Protein AF-A0A7C3F8R7-F1 (afdb_monomer)

pLDDT: mean 73.4, std 16.73, range [37.66, 92.19]

Mean predicted aligned error: 18.19 Å

Foldseek 3Di:
DDDDDDPPDPDDPDPDPPPPPDDDLWDWDADPPPRAIWTHDPNDIDRDLVVPPDPVNSVSVVVVVVVVVVVPPDPPPPDPPDDDDDDDDDDPDPDVVVVLQVQLQVQQCVCVVVVQHAPPWGWDQDPVRAIWTDRPPDIDGLVGPPDVSSNVSSVVSNVVSVVVD

Secondary structure (DSSP, 8-state):
--------------TT---TT-----EEEE-TTT--EEEEETTEEESSGGG---HHHHHHHHHHHHHHHHHTSPP-----S------------THHHHHHHHHHHHHHHHHHHTTSS-TTEEEEE-TTS-EEEEETTEEEETTT---HHHHHHHHHHHHHHHTT-

Nearest PDB structures (foldseek):
  3av0-assembly1_B  TM=5.603E-01  e=6.670E-01  Methanocaldococcus jannaschii
  8eea-assembly1_E  TM=5.937E-01  e=1.655E+00  Escherichia coli
  8sux-assembly1_B  TM=6.332E-01  e=2.241E+00  Escherichia coli
  6pwg-assembly2_B  TM=2.937E-01  e=2.687E+00  Ewingella americana
  8b6l-assembly1_J  TM=3.014E-01  e=4.363E+00  Homo sapiens

Sequence (165 aa):
MDETKASQAEAKPTPNELRDDATLIAKLLRDAQTGKLLVEIGDNRFAASSELGDPALHTNLTTAAFDFMQWLKPPEKSEREDQPKPSDETPKPASQAKSMIEEINEILERKSDAGEAPLGLRLLEGVDGTLRIFIGVTSYSIEDLPDPQVRRVIKEAVAEWEARQ

Structure (mmCIF, N/CA/C/O backbone):
data_AF-A0A7C3F8R7-F1
#
_entry.id   AF-A0A7C3F8R7-F1
#
loop_
_atom_site.group_PDB
_atom_site.id
_atom_site.type_symbol
_atom_site.label_atom_id
_atom_site.label_alt_id
_atom_site.label_comp_id
_atom_site.label_asym_id
_atom_site.label_entity_id
_atom_site.label_seq_id
_atom_site.pdbx_PDB_ins_code
_atom_site.Cartn_x
_atom_site.Cartn_y
_atom_site.Cartn_z
_atom_site.occupancy
_atom_site.B_iso_or_equiv
_atom_site.auth_seq_id
_atom_site.auth_comp_id
_atom_site.auth_asym_id
_atom_site.auth_atom_id
_atom_site.pdbx_PDB_model_num
ATOM 1 N N . MET A 1 1 ? -12.636 -57.902 17.154 1.00 37.66 1 MET A N 1
ATOM 2 C CA . MET A 1 1 ? -11.571 -57.528 16.214 1.00 37.66 1 MET A CA 1
ATOM 3 C C . MET A 1 1 ? -12.271 -57.193 14.914 1.00 37.66 1 MET A C 1
ATOM 5 O O . MET A 1 1 ? -12.840 -58.097 14.321 1.00 37.66 1 MET A O 1
ATOM 9 N N . ASP A 1 2 ? -12.663 -55.927 14.763 1.00 38.06 2 ASP A N 1
ATOM 10 C CA . ASP A 1 2 ? -11.889 -54.871 14.060 1.00 38.06 2 ASP A CA 1
ATOM 11 C C . ASP A 1 2 ? -12.304 -54.902 12.575 1.00 38.06 2 ASP A C 1
ATOM 13 O O . ASP A 1 2 ? -12.325 -55.970 11.981 1.00 38.06 2 ASP A O 1
ATOM 17 N N . GLU A 1 3 ? -12.758 -53.851 11.898 1.00 37.66 3 GLU A N 1
ATOM 18 C CA . GLU A 1 3 ? -12.714 -52.406 12.116 1.00 37.66 3 GLU A CA 1
ATOM 19 C C . GLU A 1 3 ? -13.872 -51.774 11.322 1.00 37.66 3 GLU A C 1
ATOM 21 O O . GLU A 1 3 ? -14.033 -52.016 10.123 1.00 37.66 3 GLU A O 1
ATOM 26 N N . THR A 1 4 ? -14.651 -50.907 11.967 1.00 43.62 4 THR A N 1
ATOM 27 C CA . THR A 1 4 ? -15.509 -49.929 11.290 1.00 43.62 4 THR A CA 1
ATOM 28 C C . THR A 1 4 ? -14.620 -48.761 10.870 1.00 43.62 4 THR A C 1
ATOM 30 O O . THR A 1 4 ? -14.396 -47.845 11.660 1.00 43.62 4 THR A O 1
ATOM 33 N N . LYS A 1 5 ? -14.084 -48.773 9.645 1.00 46.28 5 LYS A N 1
ATOM 34 C CA . LYS A 1 5 ? -13.315 -47.629 9.138 1.00 46.28 5 LYS A CA 1
ATOM 35 C C . LYS A 1 5 ? -14.257 -46.604 8.513 1.00 46.28 5 LYS A C 1
ATOM 37 O O . LYS A 1 5 ? -14.654 -46.701 7.354 1.00 46.28 5 LYS A O 1
ATOM 42 N N . ALA A 1 6 ? -14.630 -45.633 9.341 1.00 43.78 6 ALA A N 1
ATOM 43 C CA . ALA A 1 6 ? -15.278 -44.399 8.944 1.00 43.78 6 ALA A CA 1
ATOM 44 C C . ALA A 1 6 ? -14.467 -43.716 7.831 1.00 43.78 6 ALA A C 1
ATOM 46 O O . ALA A 1 6 ? -13.319 -43.322 8.032 1.00 43.78 6 ALA A O 1
ATOM 47 N N . SER A 1 7 ? -15.079 -43.559 6.657 1.00 41.03 7 SER A N 1
ATOM 48 C CA . SER A 1 7 ? -14.606 -42.638 5.628 1.00 41.03 7 SER A CA 1
ATOM 49 C C . SER A 1 7 ? -14.974 -41.226 6.075 1.00 41.03 7 SER A C 1
ATOM 51 O O . SER A 1 7 ? -15.999 -40.672 5.683 1.00 41.03 7 SER A O 1
ATOM 53 N N . GLN A 1 8 ? -14.160 -40.682 6.975 1.00 40.78 8 GLN A N 1
ATOM 54 C CA . GLN A 1 8 ? -14.194 -39.285 7.370 1.00 40.78 8 GLN A CA 1
ATOM 55 C C . GLN A 1 8 ? -13.653 -38.489 6.176 1.00 40.78 8 GLN A C 1
ATOM 57 O O . GLN A 1 8 ? -12.449 -38.395 5.965 1.00 40.78 8 GLN A O 1
ATOM 62 N N . ALA A 1 9 ? -14.561 -38.021 5.319 1.00 45.88 9 ALA A N 1
ATOM 63 C CA . ALA A 1 9 ? -14.228 -37.050 4.293 1.00 45.88 9 ALA A CA 1
ATOM 64 C C . ALA A 1 9 ? -13.798 -35.768 5.012 1.00 45.88 9 ALA A C 1
ATOM 66 O O . ALA A 1 9 ? -14.619 -35.090 5.629 1.00 45.88 9 ALA A O 1
ATOM 67 N N . GLU A 1 10 ? -12.500 -35.484 4.975 1.00 39.50 10 GLU A N 1
ATOM 68 C CA . GLU A 1 10 ? -11.909 -34.219 5.391 1.00 39.50 10 GLU A CA 1
ATOM 69 C C . GLU A 1 10 ? -12.551 -33.092 4.571 1.00 39.50 10 GLU A C 1
ATOM 71 O O . GLU A 1 10 ? -12.170 -32.810 3.432 1.00 39.50 10 GLU A O 1
ATOM 76 N N . ALA A 1 11 ? -13.586 -32.465 5.128 1.00 46.16 11 ALA A N 1
ATOM 77 C CA . ALA A 1 11 ? -14.117 -31.226 4.597 1.00 46.16 11 ALA A CA 1
ATOM 78 C C . ALA A 1 11 ? -13.023 -30.163 4.756 1.00 46.16 11 ALA A C 1
ATOM 80 O O . ALA A 1 11 ? -12.725 -29.724 5.866 1.00 46.16 11 ALA A O 1
ATOM 81 N N . LYS A 1 12 ? -12.389 -29.780 3.641 1.00 40.31 12 LYS A N 1
ATOM 82 C CA . LYS A 1 12 ? -11.535 -28.588 3.568 1.00 40.31 12 LYS A CA 1
ATOM 83 C C . LYS A 1 12 ? -12.265 -27.423 4.251 1.00 40.31 12 LYS A C 1
ATOM 85 O O . LYS A 1 12 ? -13.421 -27.190 3.896 1.00 40.31 12 LYS A O 1
ATOM 90 N N . PRO A 1 13 ? -11.624 -26.679 5.170 1.00 44.06 13 PRO A N 1
ATOM 91 C CA . PRO A 1 13 ? -12.255 -25.515 5.769 1.00 44.06 13 PRO A CA 1
ATOM 92 C C . PRO A 1 13 ? -12.610 -24.520 4.661 1.00 44.06 13 PRO A C 1
ATOM 94 O O . PRO A 1 13 ? -11.754 -24.100 3.876 1.00 44.06 13 PRO A O 1
ATOM 97 N N . THR A 1 14 ? -13.895 -24.198 4.555 1.00 46.75 14 THR A N 1
ATOM 98 C CA . THR A 1 14 ? -14.414 -23.189 3.634 1.00 46.75 14 THR A CA 1
ATOM 99 C C . THR A 1 14 ? -13.820 -21.828 4.026 1.00 46.75 14 THR A C 1
ATOM 101 O O . THR A 1 14 ? -13.936 -21.456 5.191 1.00 46.75 14 THR A O 1
ATOM 104 N N . PRO A 1 15 ? -13.204 -21.053 3.113 1.00 52.12 15 PRO A N 1
ATOM 105 C CA . PRO A 1 15 ? -12.474 -19.820 3.450 1.00 52.12 15 PRO A CA 1
ATOM 106 C C . PRO A 1 15 ? -13.287 -18.646 4.028 1.00 52.12 15 PRO A C 1
ATOM 108 O O . PRO A 1 15 ? -12.767 -17.536 4.059 1.00 52.12 15 PRO A O 1
ATOM 111 N N . ASN A 1 16 ? -14.556 -18.827 4.405 1.00 50.03 16 ASN A N 1
ATOM 112 C CA . ASN A 1 16 ? -15.493 -17.709 4.550 1.00 50.03 16 ASN A CA 1
ATOM 113 C C . ASN A 1 16 ? -16.330 -17.698 5.835 1.00 50.03 16 ASN A C 1
ATOM 115 O O . ASN A 1 16 ? -17.314 -16.967 5.912 1.00 50.03 16 ASN A O 1
ATOM 119 N N . GLU A 1 17 ? -15.948 -18.468 6.848 1.00 53.41 17 GLU A N 1
ATOM 120 C CA . GLU A 1 17 ? -16.494 -18.286 8.191 1.00 53.41 17 GLU A CA 1
ATOM 121 C C . GLU A 1 17 ? -15.484 -17.444 8.969 1.00 53.41 17 GLU A C 1
ATOM 123 O O . GLU A 1 17 ? -14.456 -17.936 9.438 1.00 53.41 17 GLU A O 1
ATOM 128 N N . LEU A 1 18 ? -15.737 -16.128 9.021 1.00 54.31 18 LEU A N 1
ATOM 129 C CA . LEU A 1 18 ? -15.130 -15.270 10.037 1.00 54.31 18 LEU A CA 1
ATOM 130 C C . LEU A 1 18 ? -15.320 -15.993 11.368 1.00 54.31 18 LEU A C 1
ATOM 132 O O . LEU A 1 18 ? -16.447 -16.348 11.705 1.00 54.31 18 LEU A O 1
ATOM 136 N N . ARG A 1 19 ? -14.221 -16.271 12.073 1.00 62.84 19 ARG A N 1
ATOM 137 C CA . ARG A 1 19 ? -14.301 -16.913 13.384 1.00 62.84 19 ARG A CA 1
ATOM 138 C C . ARG A 1 19 ? -15.279 -16.128 14.260 1.00 62.84 19 ARG A C 1
ATOM 140 O O . ARG A 1 19 ? -15.311 -14.903 14.173 1.00 62.84 19 ARG A O 1
ATOM 147 N N . ASP A 1 20 ? -16.038 -16.817 15.107 1.00 66.69 20 ASP A N 1
ATOM 148 C CA . ASP A 1 20 ? -17.053 -16.184 15.965 1.00 66.69 20 ASP A CA 1
ATOM 149 C C . ASP A 1 20 ? -16.470 -15.110 16.914 1.00 66.69 20 ASP A C 1
ATOM 151 O O . ASP A 1 20 ? -17.207 -14.288 17.454 1.00 66.69 20 ASP A O 1
ATOM 155 N N . ASP A 1 21 ? -15.146 -15.089 17.105 1.00 78.25 21 ASP A N 1
ATOM 156 C CA . ASP A 1 21 ? -14.386 -14.114 17.893 1.00 78.25 21 ASP A CA 1
ATOM 157 C C . ASP A 1 21 ? -13.711 -13.004 17.055 1.00 78.25 21 ASP A C 1
ATOM 159 O O . ASP A 1 21 ? -13.030 -12.131 17.601 1.00 78.25 21 ASP A O 1
ATOM 163 N N . ALA A 1 22 ? -13.895 -12.997 15.732 1.00 78.88 22 ALA A N 1
ATOM 164 C CA . ALA A 1 22 ? -13.287 -12.015 14.844 1.00 78.88 22 ALA A CA 1
ATOM 165 C C . ALA A 1 22 ? -14.011 -10.662 14.920 1.00 78.88 22 ALA A C 1
ATOM 167 O O . ALA A 1 22 ? -15.219 -10.554 14.717 1.00 78.88 22 ALA A O 1
ATOM 168 N N . THR A 1 23 ? -13.245 -9.593 15.145 1.00 78.50 23 THR A N 1
ATOM 169 C CA . THR A 1 23 ? -13.754 -8.214 15.128 1.00 78.50 23 THR A CA 1
ATOM 170 C C . THR A 1 23 ? -13.327 -7.507 13.844 1.00 78.50 23 THR A C 1
ATOM 172 O O . THR A 1 23 ? -12.153 -7.533 13.475 1.00 78.50 23 THR A O 1
ATOM 175 N N . LEU A 1 24 ? -14.266 -6.836 13.166 1.00 81.19 24 LE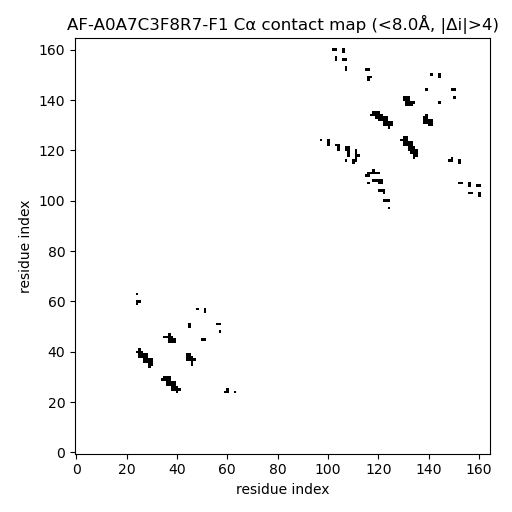U A N 1
ATOM 176 C CA . LEU A 1 24 ? -13.951 -5.987 12.015 1.00 81.19 24 LEU A CA 1
ATOM 177 C C . LEU A 1 24 ? -13.217 -4.724 12.485 1.00 81.19 24 LEU A C 1
ATOM 179 O O . LEU A 1 24 ? -13.812 -3.867 13.132 1.00 81.19 24 LEU A O 1
ATOM 183 N N . ILE A 1 25 ? -11.940 -4.601 12.121 1.00 84.75 25 ILE A N 1
ATOM 184 C CA . ILE A 1 25 ? -11.120 -3.424 12.445 1.00 84.75 25 ILE A CA 1
ATOM 185 C C . ILE A 1 25 ? -11.314 -2.324 11.393 1.00 84.75 25 ILE A C 1
ATOM 187 O O . ILE A 1 25 ? -11.593 -1.178 11.732 1.00 84.75 25 ILE A O 1
ATOM 191 N N . ALA A 1 26 ? -11.180 -2.673 10.111 1.00 89.25 26 ALA A N 1
ATOM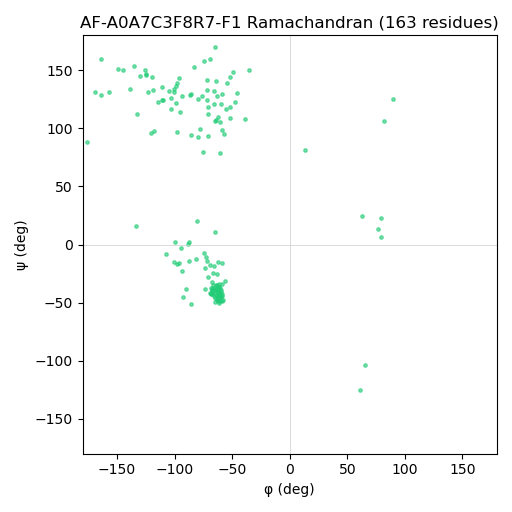 192 C CA . ALA A 1 26 ? -11.402 -1.773 8.985 1.00 89.25 26 ALA A CA 1
ATOM 193 C C . ALA A 1 26 ? -11.559 -2.565 7.682 1.00 89.25 26 ALA A C 1
ATOM 195 O O . ALA A 1 26 ? -11.083 -3.698 7.573 1.00 89.25 26 ALA A O 1
ATOM 196 N N . LYS A 1 27 ? -12.169 -1.950 6.668 1.00 89.69 27 LYS A N 1
ATOM 197 C CA . LYS A 1 27 ? -12.118 -2.447 5.289 1.00 89.69 27 LYS A CA 1
ATOM 198 C C . LYS A 1 27 ? -11.081 -1.655 4.505 1.00 89.69 27 LYS A C 1
ATOM 200 O O . LYS A 1 27 ? -11.095 -0.425 4.510 1.00 89.69 27 LYS A O 1
ATOM 205 N N . LEU A 1 28 ? -10.208 -2.367 3.802 1.00 90.75 28 LEU A N 1
ATOM 206 C CA . LEU A 1 28 ? -9.280 -1.762 2.854 1.00 90.75 28 LEU A CA 1
ATOM 207 C C . LEU A 1 28 ? -9.971 -1.628 1.500 1.00 90.75 28 LEU A C 1
ATOM 209 O O . LEU A 1 28 ? -10.535 -2.585 0.969 1.00 90.75 28 LEU A O 1
ATOM 213 N N . LEU A 1 29 ? -9.919 -0.428 0.946 1.00 86.81 29 LEU A N 1
ATOM 214 C CA . LEU A 1 29 ? -10.522 -0.066 -0.325 1.00 86.81 29 LEU A CA 1
ATOM 215 C C . LEU A 1 29 ? -9.442 0.538 -1.220 1.00 86.81 29 LEU A C 1
ATOM 217 O O . LEU A 1 29 ? -8.495 1.171 -0.753 1.00 86.81 29 LEU A O 1
ATOM 221 N N . ARG A 1 30 ? -9.601 0.375 -2.528 1.00 89.25 30 ARG A N 1
ATOM 222 C CA . ARG A 1 30 ? -8.766 1.052 -3.517 1.00 89.25 30 ARG A CA 1
ATOM 223 C C . ARG A 1 30 ? -9.617 2.092 -4.222 1.00 89.25 30 ARG A C 1
ATOM 225 O O . ARG A 1 30 ? -10.654 1.752 -4.788 1.00 89.25 30 ARG A O 1
ATOM 232 N N . ASP A 1 31 ? -9.177 3.341 -4.202 1.00 85.94 31 ASP A N 1
ATOM 233 C CA . ASP A 1 31 ? -9.775 4.365 -5.046 1.00 85.94 31 ASP A CA 1
ATOM 234 C C . ASP A 1 31 ? -9.498 4.024 -6.518 1.00 85.94 31 ASP A C 1
ATOM 236 O O . ASP A 1 31 ? -8.344 3.878 -6.925 1.00 85.94 31 ASP A O 1
ATOM 240 N N . ALA A 1 32 ? -10.554 3.852 -7.310 1.00 81.81 32 ALA A N 1
ATOM 241 C CA . ALA A 1 32 ? -10.438 3.381 -8.688 1.00 81.81 32 ALA A CA 1
ATOM 242 C C . ALA A 1 32 ? -9.873 4.437 -9.654 1.00 81.81 32 ALA A C 1
ATOM 244 O O . ALA A 1 32 ? -9.395 4.073 -10.725 1.00 81.81 32 ALA A O 1
ATOM 245 N N . GLN A 1 33 ? -9.931 5.726 -9.302 1.00 74.88 33 GLN A N 1
ATOM 246 C CA . GLN A 1 33 ? -9.483 6.819 -10.171 1.00 74.88 33 GLN A CA 1
ATOM 247 C C . GLN A 1 33 ? -8.024 7.190 -9.905 1.00 74.88 33 GLN A C 1
ATOM 249 O O . GLN A 1 33 ? -7.237 7.373 -10.827 1.00 74.88 33 GLN A O 1
ATOM 254 N N . THR A 1 34 ? -7.663 7.302 -8.631 1.00 82.31 34 THR A N 1
ATOM 255 C CA . THR A 1 34 ? -6.342 7.747 -8.170 1.00 82.31 34 THR A CA 1
ATOM 256 C C . THR A 1 34 ? -5.426 6.587 -7.819 1.00 82.31 34 THR A C 1
ATOM 258 O O . THR A 1 34 ? -4.223 6.772 -7.646 1.00 82.31 34 THR A O 1
ATOM 261 N N . GLY A 1 35 ? -5.986 5.391 -7.640 1.00 81.44 35 GLY A N 1
ATOM 262 C CA . GLY A 1 35 ? -5.241 4.265 -7.119 1.00 81.44 35 GLY A CA 1
ATOM 263 C C . GLY A 1 35 ? -4.737 4.507 -5.693 1.00 81.44 35 GLY A C 1
ATOM 264 O O . GLY A 1 35 ? -3.748 3.891 -5.312 1.00 81.44 35 GLY A O 1
ATOM 265 N N . LYS A 1 36 ? -5.346 5.375 -4.888 1.00 83.31 36 LYS A N 1
ATOM 266 C CA . LYS A 1 36 ? -4.946 5.526 -3.484 1.00 83.31 36 LYS A CA 1
ATOM 267 C C . LYS A 1 36 ? -5.612 4.475 -2.603 1.00 83.31 36 LYS A C 1
ATOM 269 O O . LYS A 1 36 ? -6.683 3.958 -2.924 1.00 83.31 36 LYS A O 1
ATOM 274 N N . LEU A 1 37 ? -4.946 4.134 -1.503 1.00 85.94 37 LEU A N 1
ATOM 275 C CA . LEU A 1 37 ? -5.550 3.329 -0.450 1.00 85.94 37 LEU A CA 1
ATOM 276 C C . LEU A 1 37 ? -6.577 4.188 0.290 1.00 85.94 37 LEU A C 1
ATOM 278 O O . LEU A 1 37 ? -6.283 5.322 0.659 1.00 85.94 37 LEU A O 1
ATOM 282 N N . LEU A 1 38 ? -7.756 3.622 0.510 1.00 87.81 38 LEU A N 1
ATOM 283 C CA . LEU A 1 38 ? -8.788 4.172 1.374 1.00 87.81 38 LEU A CA 1
ATOM 284 C C . LEU A 1 38 ? -9.074 3.159 2.482 1.00 87.81 38 LEU A C 1
ATOM 286 O O . LEU A 1 38 ? -9.061 1.947 2.251 1.00 87.81 38 LEU A O 1
ATOM 290 N N . VAL A 1 39 ? -9.355 3.654 3.678 1.00 92.19 39 VAL A N 1
ATOM 291 C CA . VAL A 1 39 ? -9.741 2.833 4.826 1.00 92.19 39 VAL A CA 1
ATOM 292 C C . VAL A 1 39 ? -11.178 3.183 5.193 1.00 92.19 39 VAL A C 1
ATOM 294 O O . VAL A 1 39 ? -11.479 4.348 5.440 1.00 92.19 39 VAL A O 1
ATOM 297 N N . GLU A 1 40 ? -12.072 2.193 5.204 1.00 90.44 40 GLU A N 1
ATOM 298 C CA . GLU A 1 40 ? -13.459 2.354 5.657 1.00 90.44 40 GLU A CA 1
ATOM 299 C C . GLU A 1 40 ? -13.636 1.761 7.055 1.00 90.44 40 GLU A C 1
ATOM 301 O O . GLU A 1 40 ? -13.304 0.596 7.300 1.00 90.44 40 GLU A O 1
ATOM 306 N N . ILE A 1 41 ? -14.155 2.579 7.970 1.00 88.94 41 ILE A N 1
ATOM 307 C CA . ILE A 1 41 ? -14.411 2.231 9.370 1.00 88.94 41 ILE A CA 1
ATOM 308 C C . ILE A 1 41 ? -15.826 2.709 9.696 1.00 88.94 41 ILE A C 1
ATOM 310 O O . ILE A 1 41 ? -16.100 3.912 9.707 1.00 88.94 41 ILE A O 1
ATOM 314 N N . GLY A 1 42 ? -16.740 1.763 9.923 1.00 85.50 42 GLY A N 1
ATOM 315 C CA . GLY A 1 42 ? -18.174 2.059 9.936 1.00 85.50 42 GLY A CA 1
ATOM 316 C C . GLY A 1 42 ? -18.620 2.604 8.576 1.00 85.50 42 GLY A C 1
ATOM 317 O O . GLY A 1 42 ? -18.352 1.981 7.551 1.00 85.50 42 GLY A O 1
ATOM 318 N N . ASP A 1 43 ? -19.251 3.778 8.575 1.00 87.00 43 ASP A N 1
ATOM 319 C CA . ASP A 1 43 ? -19.700 4.482 7.363 1.00 87.00 43 ASP A CA 1
ATOM 320 C C . ASP A 1 43 ? -18.693 5.527 6.846 1.00 87.00 43 ASP A C 1
ATOM 322 O O . ASP A 1 43 ? -18.912 6.155 5.809 1.00 87.00 43 ASP A O 1
ATOM 326 N N . ASN A 1 44 ? -17.581 5.735 7.560 1.00 89.19 44 ASN A N 1
ATOM 327 C CA . ASN A 1 44 ? -16.602 6.767 7.229 1.00 89.19 44 ASN A CA 1
ATOM 328 C C . ASN A 1 44 ? -15.447 6.201 6.407 1.00 89.19 44 ASN A C 1
ATOM 330 O O . ASN A 1 44 ? -14.972 5.093 6.661 1.00 89.19 44 ASN A O 1
ATOM 334 N N . ARG A 1 45 ? -14.958 7.001 5.455 1.00 91.62 45 ARG A N 1
ATOM 335 C CA . ARG A 1 45 ? -13.812 6.677 4.601 1.00 91.62 45 ARG A CA 1
ATOM 336 C C . ARG A 1 45 ? -12.701 7.686 4.806 1.00 91.62 45 ARG A C 1
ATOM 338 O O . ARG A 1 45 ? -12.949 8.886 4.757 1.00 91.62 45 ARG A O 1
ATOM 345 N N . PHE A 1 46 ? -11.494 7.169 4.970 1.00 90.50 46 PHE A N 1
ATOM 346 C CA . PHE A 1 46 ? -10.299 7.950 5.245 1.00 90.50 46 PHE A CA 1
ATOM 347 C C . PHE A 1 46 ? -9.246 7.665 4.178 1.00 90.50 46 PHE A C 1
ATOM 349 O O . PHE A 1 46 ? -8.969 6.503 3.864 1.00 90.50 46 PHE A O 1
ATOM 356 N N . ALA A 1 47 ? -8.668 8.722 3.617 1.00 86.62 47 ALA A N 1
ATOM 357 C CA . ALA A 1 47 ? -7.570 8.648 2.655 1.00 86.62 47 ALA A CA 1
ATOM 358 C C . ALA A 1 47 ? -6.198 8.822 3.324 1.00 86.62 47 ALA A C 1
ATOM 360 O O . ALA A 1 47 ? -5.173 8.501 2.720 1.00 86.62 47 ALA A O 1
ATOM 361 N N . ALA A 1 48 ? -6.170 9.320 4.564 1.00 83.69 48 ALA A N 1
ATOM 362 C CA . ALA A 1 48 ? -4.949 9.512 5.336 1.00 83.69 48 ALA A CA 1
ATOM 363 C C . ALA A 1 48 ? -5.168 9.241 6.829 1.00 83.69 48 ALA A C 1
ATOM 365 O O . ALA A 1 48 ? -6.236 9.504 7.378 1.00 83.69 48 ALA A O 1
ATOM 366 N N . SER A 1 49 ? -4.121 8.779 7.518 1.00 78.94 49 SER A N 1
ATOM 367 C CA . SER A 1 49 ? -4.167 8.557 8.970 1.00 78.94 49 SER A CA 1
ATOM 368 C C . SER A 1 49 ? -4.388 9.845 9.766 1.00 78.94 49 SER A C 1
ATOM 370 O O . SER A 1 49 ? -4.948 9.791 10.854 1.00 78.94 49 SER A O 1
ATOM 372 N N . SER A 1 50 ? -4.013 11.008 9.222 1.00 81.12 50 SER A N 1
ATOM 373 C CA . SER A 1 50 ? -4.251 12.322 9.835 1.00 81.12 50 SER A CA 1
ATOM 374 C C . SER A 1 50 ? -5.730 12.704 9.925 1.00 81.12 50 SER A C 1
ATOM 376 O O . SER A 1 50 ? -6.080 13.602 10.683 1.00 81.12 50 SER A O 1
ATOM 378 N N . GLU A 1 51 ? -6.595 12.058 9.139 1.00 85.56 51 GLU A N 1
ATOM 379 C CA . GLU A 1 51 ? -8.047 12.265 9.178 1.00 85.56 51 GLU A CA 1
ATOM 380 C C . GLU A 1 51 ? -8.704 11.473 10.323 1.00 85.56 51 GLU A C 1
ATOM 382 O O . GLU A 1 51 ? -9.859 11.719 10.675 1.00 85.56 51 GLU A O 1
ATOM 387 N N . LEU A 1 52 ? -7.965 10.540 10.937 1.00 83.31 52 LEU A N 1
ATOM 388 C CA . LEU A 1 52 ? -8.405 9.795 12.109 1.00 83.31 52 LEU A CA 1
ATOM 389 C C . LEU A 1 52 ? -8.262 10.693 13.343 1.00 83.31 52 LEU A C 1
ATOM 391 O O . LEU A 1 52 ? -7.181 10.848 13.903 1.00 83.31 52 LEU A O 1
ATOM 395 N N . GLY A 1 53 ? -9.370 11.295 13.773 1.00 76.69 53 GLY A N 1
ATOM 396 C CA . GLY A 1 53 ? -9.395 12.159 14.959 1.00 76.69 53 GLY A CA 1
ATOM 397 C C . GLY A 1 53 ? -9.269 11.419 16.299 1.00 76.69 53 GLY A C 1
ATOM 398 O O . GLY A 1 53 ? -9.090 12.066 17.327 1.00 76.69 53 GLY A O 1
ATOM 399 N N . ASP A 1 54 ? -9.371 10.087 16.305 1.00 82.81 54 ASP A N 1
ATOM 400 C CA . ASP A 1 54 ? -9.337 9.257 17.513 1.00 82.81 54 ASP A CA 1
ATOM 401 C C . ASP A 1 54 ? -7.968 8.552 17.682 1.00 82.81 54 ASP A C 1
ATOM 403 O O . ASP A 1 54 ? -7.602 7.701 16.861 1.00 82.81 54 ASP A O 1
ATOM 407 N N . PRO A 1 55 ? -7.210 8.848 18.760 1.00 77.88 55 PRO A N 1
ATOM 408 C CA . PRO A 1 55 ? -5.928 8.202 19.049 1.00 77.88 55 PRO A CA 1
ATOM 409 C C . PRO A 1 55 ? -6.010 6.682 19.264 1.00 77.88 55 PRO A C 1
ATOM 411 O O . PRO A 1 55 ? -5.075 5.952 18.910 1.00 77.88 55 PRO A O 1
ATOM 414 N N . ALA A 1 56 ? -7.107 6.184 19.844 1.00 80.31 56 ALA A N 1
ATOM 415 C CA . ALA A 1 56 ? -7.300 4.750 20.056 1.00 80.31 56 ALA A CA 1
ATOM 416 C C . ALA A 1 56 ? -7.515 4.040 18.716 1.00 80.31 56 ALA A C 1
ATOM 418 O O . ALA A 1 56 ? -6.908 3.001 18.451 1.00 80.31 56 AL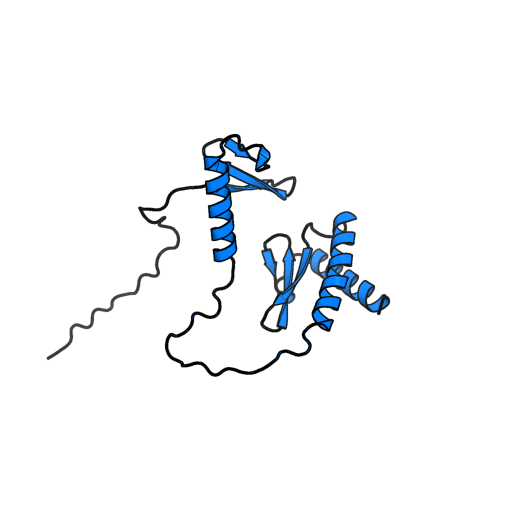A A O 1
ATOM 419 N N . LEU A 1 57 ? -8.301 4.656 17.831 1.00 80.00 57 LEU A N 1
ATOM 420 C CA . LEU A 1 57 ? -8.509 4.169 16.472 1.00 80.00 57 LEU A CA 1
ATOM 421 C C . LEU A 1 57 ? -7.202 4.129 15.675 1.00 80.00 57 LEU A C 1
ATOM 423 O O . LEU A 1 57 ? -6.914 3.132 15.012 1.00 80.00 57 LEU A O 1
ATOM 427 N N . HIS A 1 58 ? -6.385 5.178 15.788 1.00 79.31 58 HIS A N 1
ATOM 428 C CA . HIS A 1 58 ? -5.071 5.226 15.152 1.00 79.31 58 HIS A CA 1
ATOM 429 C C . HIS A 1 58 ? -4.166 4.082 15.633 1.00 79.31 58 HIS A C 1
ATOM 431 O O . HIS A 1 58 ? -3.520 3.413 14.823 1.00 79.31 58 HIS A O 1
ATOM 437 N N . THR A 1 59 ? -4.138 3.831 16.944 1.00 78.06 59 THR A N 1
ATOM 438 C CA . THR A 1 59 ? -3.355 2.737 17.539 1.00 78.06 59 THR A CA 1
ATOM 439 C C . THR A 1 59 ? -3.824 1.380 17.015 1.00 78.06 59 THR A C 1
ATOM 441 O O . THR A 1 59 ? -3.015 0.621 16.486 1.00 78.06 59 THR A O 1
ATOM 444 N N . ASN A 1 60 ? -5.132 1.114 17.063 1.00 78.88 60 ASN A N 1
ATOM 445 C CA . ASN A 1 60 ? -5.713 -0.151 16.608 1.00 78.88 60 ASN A CA 1
ATOM 446 C C . ASN A 1 60 ? -5.440 -0.417 15.121 1.00 78.88 60 ASN A C 1
ATOM 448 O O . ASN A 1 60 ? -5.056 -1.525 14.748 1.00 78.88 60 ASN A O 1
ATOM 452 N N . LEU A 1 61 ? -5.599 0.603 14.272 1.00 83.31 61 LEU A N 1
ATOM 453 C CA . LEU A 1 61 ? -5.341 0.482 12.838 1.00 83.31 61 LEU A CA 1
ATOM 454 C C . LEU A 1 61 ? -3.852 0.250 12.545 1.00 83.31 61 LEU A C 1
ATOM 456 O O . LEU A 1 61 ? -3.516 -0.534 11.661 1.00 83.31 61 LEU A O 1
ATOM 460 N N . THR A 1 62 ? -2.961 0.891 13.305 1.00 80.06 62 THR A N 1
ATOM 461 C CA . THR A 1 62 ? -1.508 0.706 13.168 1.00 80.06 62 THR A CA 1
ATOM 462 C C . THR A 1 62 ? -1.093 -0.715 13.546 1.00 80.06 62 THR A C 1
ATOM 464 O O . THR A 1 62 ? -0.333 -1.344 12.810 1.00 80.06 62 THR A O 1
ATOM 467 N N . THR A 1 63 ? -1.620 -1.249 14.652 1.00 77.44 63 THR A N 1
ATOM 468 C CA . THR A 1 63 ? -1.387 -2.643 15.060 1.00 77.44 63 THR A CA 1
ATOM 469 C C . THR A 1 63 ? -1.893 -3.616 14.000 1.00 77.44 63 THR A C 1
ATOM 471 O O . THR A 1 63 ? -1.133 -4.460 13.537 1.00 77.44 63 THR A O 1
ATOM 474 N N . ALA A 1 64 ? -3.127 -3.435 13.523 1.00 82.69 64 ALA A N 1
ATOM 475 C CA . ALA A 1 64 ? -3.689 -4.285 12.476 1.00 82.69 64 ALA A CA 1
ATOM 476 C C . ALA A 1 64 ? -2.886 -4.223 11.166 1.00 82.69 64 ALA A C 1
ATOM 478 O O . ALA A 1 64 ? -2.708 -5.239 10.499 1.00 82.69 64 ALA A O 1
ATOM 479 N N . ALA A 1 65 ? -2.369 -3.047 10.795 1.00 84.44 65 ALA A N 1
ATOM 480 C CA . ALA A 1 65 ? -1.503 -2.900 9.629 1.00 84.44 65 ALA A CA 1
ATOM 481 C C . ALA A 1 65 ? -0.176 -3.652 9.806 1.00 84.44 65 ALA A C 1
ATOM 483 O O . ALA A 1 65 ? 0.301 -4.277 8.860 1.00 84.44 65 ALA A O 1
ATOM 484 N N . PHE A 1 66 ? 0.410 -3.626 11.006 1.00 77.38 66 PHE A N 1
ATOM 485 C CA . PHE A 1 66 ? 1.606 -4.404 11.318 1.00 77.38 66 PHE A CA 1
ATOM 486 C C . PHE A 1 66 ? 1.345 -5.910 11.225 1.00 77.38 66 PHE A C 1
ATOM 488 O O . PHE A 1 66 ? 2.093 -6.609 10.539 1.00 77.38 66 PHE A O 1
ATOM 495 N N . ASP A 1 67 ? 0.258 -6.391 11.824 1.00 76.88 67 ASP A N 1
ATOM 496 C CA . ASP A 1 67 ? -0.140 -7.800 11.765 1.00 76.88 67 ASP A CA 1
ATOM 497 C C . ASP A 1 67 ? -0.421 -8.237 10.323 1.00 76.88 67 ASP A C 1
ATOM 499 O O . ASP A 1 67 ? 0.027 -9.298 9.892 1.00 76.88 67 ASP A O 1
ATOM 503 N N . PHE A 1 68 ? -1.082 -7.388 9.532 1.00 85.06 68 PHE A N 1
ATOM 504 C CA . PHE A 1 68 ? -1.304 -7.629 8.108 1.00 85.06 68 PHE A CA 1
ATOM 505 C C . PHE A 1 68 ? 0.012 -7.692 7.323 1.00 85.06 68 PHE A C 1
ATOM 507 O O . PHE A 1 68 ? 0.197 -8.596 6.511 1.00 85.06 68 PHE A O 1
ATOM 514 N N . MET A 1 69 ? 0.962 -6.787 7.585 1.00 81.25 69 MET A N 1
ATOM 515 C CA . MET A 1 69 ? 2.296 -6.850 6.979 1.00 81.25 69 MET A CA 1
ATOM 516 C C . MET A 1 69 ? 3.041 -8.130 7.365 1.00 81.25 69 MET A C 1
ATOM 518 O O . MET A 1 69 ? 3.761 -8.671 6.529 1.00 81.25 69 MET A O 1
ATOM 522 N N . GLN A 1 70 ? 2.886 -8.617 8.600 1.00 71.69 70 GLN A N 1
ATOM 523 C CA . GLN A 1 70 ? 3.442 -9.906 9.013 1.00 71.69 70 GLN A CA 1
ATOM 524 C C . GLN A 1 70 ? 2.749 -11.078 8.319 1.00 71.69 70 GLN A C 1
ATOM 526 O O . GLN A 1 70 ? 3.432 -11.977 7.845 1.00 71.69 70 GLN A O 1
ATOM 531 N N . TRP A 1 71 ? 1.422 -11.048 8.208 1.00 82.81 71 TRP A N 1
ATOM 532 C CA . TRP A 1 71 ? 0.629 -12.070 7.526 1.00 82.81 71 TRP A CA 1
ATOM 533 C C . TRP A 1 71 ? 0.950 -12.168 6.028 1.00 82.81 71 TRP A C 1
ATOM 535 O O . TRP A 1 71 ? 0.967 -13.260 5.468 1.00 82.81 71 TRP A O 1
ATOM 545 N N . LEU A 1 72 ? 1.252 -11.037 5.383 1.00 84.31 72 LEU A N 1
ATOM 546 C CA . LEU A 1 72 ? 1.707 -10.994 3.992 1.00 84.31 72 LEU A CA 1
ATOM 547 C C . LEU A 1 72 ? 3.107 -11.583 3.795 1.00 84.31 72 LEU A C 1
ATOM 549 O O . LEU A 1 72 ? 3.480 -11.875 2.653 1.00 84.31 72 LEU A O 1
ATOM 553 N N . LYS A 1 73 ? 3.906 -11.736 4.862 1.00 80.69 73 LYS A N 1
ATOM 554 C CA . LYS A 1 73 ? 5.195 -12.413 4.733 1.00 80.69 73 LYS A CA 1
ATOM 555 C C . LYS A 1 73 ? 4.922 -13.873 4.375 1.00 80.69 73 LYS A C 1
ATOM 557 O O . LYS A 1 73 ? 4.091 -14.510 5.023 1.00 80.69 73 LYS A O 1
ATOM 562 N N . PRO A 1 74 ? 5.613 -14.428 3.365 1.00 72.06 74 PRO A N 1
ATOM 563 C CA . PRO A 1 74 ? 5.548 -15.860 3.130 1.00 72.06 74 PRO A CA 1
ATOM 564 C C . PRO A 1 74 ? 5.923 -16.569 4.437 1.00 72.06 74 PRO A C 1
ATOM 566 O O . PRO A 1 74 ? 6.838 -16.093 5.117 1.00 72.06 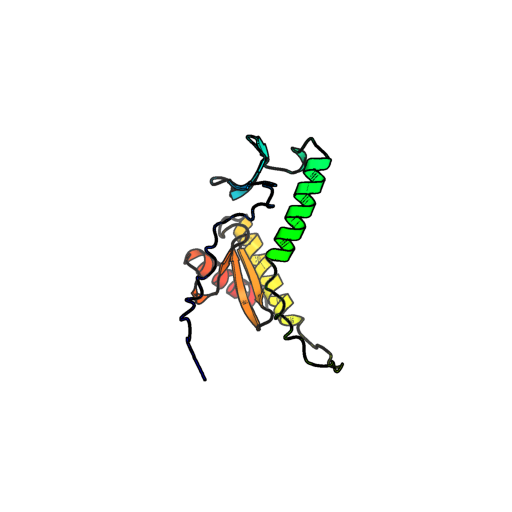74 PRO A O 1
ATOM 569 N N . PRO A 1 75 ? 5.238 -17.665 4.813 1.00 58.50 75 PRO A N 1
ATOM 570 C CA . PRO A 1 75 ? 5.642 -18.422 5.984 1.00 58.50 75 PRO A CA 1
ATOM 571 C C . PRO A 1 75 ? 7.102 -18.803 5.765 1.00 58.50 75 PRO A C 1
ATOM 573 O O . PRO A 1 75 ? 7.418 -19.482 4.782 1.00 58.50 75 PRO A O 1
ATOM 576 N N . GLU A 1 76 ? 7.996 -18.309 6.624 1.00 51.81 76 GLU A N 1
ATOM 577 C CA . GLU A 1 76 ? 9.365 -18.799 6.667 1.00 51.81 76 GLU A CA 1
ATOM 578 C C . GLU A 1 76 ? 9.246 -20.281 6.972 1.00 51.81 76 GLU A C 1
ATOM 580 O O . GLU A 1 76 ? 8.908 -20.664 8.085 1.00 51.81 76 GLU A O 1
ATOM 585 N N . LYS A 1 77 ? 9.336 -21.071 5.896 1.00 45.91 77 LYS A N 1
ATOM 586 C CA . LYS A 1 77 ? 9.466 -22.519 5.826 1.00 45.91 77 LYS A CA 1
ATOM 587 C C . LYS A 1 77 ? 9.166 -23.167 7.172 1.00 45.91 77 LYS A C 1
ATOM 589 O O . LYS A 1 77 ? 10.099 -23.447 7.908 1.00 45.91 77 LYS A O 1
ATOM 594 N N . SER A 1 78 ? 7.869 -23.336 7.465 1.00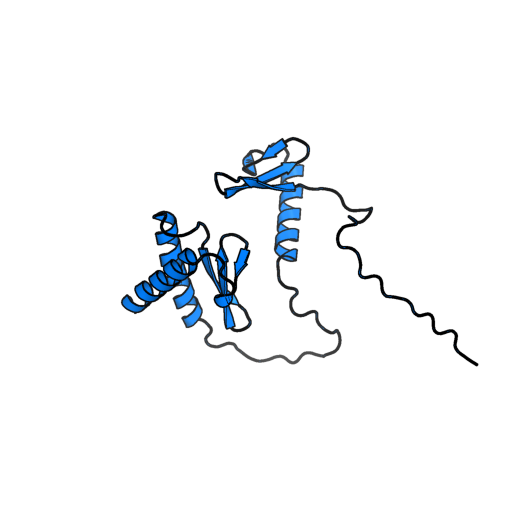 45.03 78 SER A N 1
ATOM 595 C CA . SER A 1 78 ? 7.374 -23.889 8.726 1.00 45.03 78 SER A CA 1
ATOM 596 C C . SER A 1 78 ? 8.296 -25.016 9.157 1.00 45.03 78 SER A C 1
ATOM 598 O O . SER A 1 78 ? 8.372 -26.058 8.495 1.00 45.03 78 SER A O 1
ATOM 600 N N . GLU A 1 79 ? 9.059 -24.724 10.202 1.00 43.91 79 GLU A N 1
ATOM 601 C CA . GLU A 1 79 ? 10.002 -25.619 10.828 1.00 43.91 79 GLU A CA 1
ATOM 602 C C . GLU A 1 79 ? 9.215 -26.897 11.123 1.00 43.91 79 GLU A C 1
ATOM 604 O O . GLU A 1 79 ? 8.292 -26.911 11.939 1.00 43.91 79 GLU A O 1
ATOM 609 N N . ARG A 1 80 ? 9.506 -27.975 10.385 1.00 43.16 80 ARG A N 1
ATOM 610 C CA . ARG A 1 80 ? 9.255 -29.301 10.932 1.00 43.16 80 ARG A CA 1
ATOM 611 C C . ARG A 1 80 ? 10.135 -29.350 12.164 1.00 43.16 80 ARG A C 1
ATOM 613 O O . ARG A 1 80 ? 11.356 -29.410 12.050 1.00 43.16 80 ARG A O 1
ATOM 620 N N . GLU A 1 81 ? 9.484 -29.230 13.303 1.00 47.25 81 GLU A N 1
ATOM 621 C CA . GLU A 1 81 ? 10.022 -29.379 14.640 1.00 47.25 81 GLU A CA 1
ATOM 622 C C . GLU A 1 81 ? 10.569 -30.806 14.794 1.00 47.25 81 GLU A C 1
ATOM 624 O O . GLU A 1 81 ? 9.876 -31.699 15.258 1.00 47.25 81 GLU A O 1
ATOM 629 N N . ASP A 1 82 ? 11.767 -31.038 14.254 1.00 45.47 82 ASP A N 1
ATOM 630 C CA . ASP A 1 82 ? 12.776 -31.974 14.754 1.00 45.47 82 ASP A CA 1
ATOM 631 C C . ASP A 1 82 ? 14.039 -31.859 13.885 1.00 45.47 82 ASP A C 1
ATOM 633 O O . ASP A 1 82 ? 14.197 -32.542 12.867 1.00 45.47 82 ASP A O 1
ATOM 637 N N . GLN A 1 83 ? 14.945 -30.950 14.250 1.00 44.28 83 GLN A N 1
ATOM 638 C CA . GLN A 1 83 ? 16.370 -31.102 13.954 1.00 44.28 83 GLN A CA 1
ATOM 639 C C . GLN A 1 83 ? 17.205 -30.137 14.808 1.00 44.28 83 GLN A C 1
ATOM 641 O O . GLN A 1 83 ? 16.920 -28.938 14.844 1.00 44.28 83 GLN A O 1
ATOM 646 N N . PRO A 1 84 ? 18.246 -30.624 15.506 1.00 45.72 84 PRO A N 1
ATOM 647 C CA . PRO A 1 84 ? 19.143 -29.761 16.253 1.00 45.72 84 PRO A CA 1
ATOM 648 C C . PRO A 1 84 ? 20.028 -28.974 15.275 1.00 45.72 84 PRO A C 1
ATOM 650 O O . PRO A 1 84 ? 20.488 -29.510 14.267 1.00 45.72 84 PRO A O 1
ATOM 653 N N . LYS A 1 85 ? 20.283 -27.700 15.595 1.00 48.53 85 LYS A N 1
ATOM 654 C CA . LYS A 1 85 ? 21.229 -26.830 14.874 1.00 48.53 85 LYS A CA 1
ATOM 655 C C . LYS A 1 85 ? 22.588 -27.514 14.671 1.00 48.53 85 LYS A C 1
ATOM 657 O O . LYS A 1 85 ? 23.097 -28.143 15.602 1.00 48.53 85 LYS A O 1
ATOM 662 N N . PRO A 1 86 ? 23.265 -27.189 13.562 1.00 49.62 86 PRO A N 1
ATOM 663 C CA . PRO A 1 86 ? 24.615 -26.670 13.707 1.00 49.62 86 PRO A CA 1
ATOM 664 C C . PRO A 1 86 ? 24.782 -25.308 13.025 1.00 49.62 86 PRO A C 1
ATOM 666 O O . PRO A 1 86 ? 24.150 -24.989 12.022 1.00 49.62 86 PRO A O 1
ATOM 669 N N . SER A 1 87 ? 25.627 -24.502 13.661 1.00 51.44 87 SER A N 1
ATOM 670 C CA . SER A 1 87 ? 26.161 -23.232 13.181 1.00 51.44 87 SER A CA 1
ATOM 671 C C . SER A 1 87 ? 27.056 -23.398 11.944 1.00 51.44 87 SER A C 1
ATOM 673 O O . SER A 1 87 ? 27.498 -24.503 11.646 1.00 51.44 87 SER A O 1
ATOM 675 N N . ASP A 1 88 ? 27.388 -22.239 11.365 1.00 48.53 88 ASP A N 1
ATOM 676 C CA . ASP A 1 88 ? 28.327 -21.948 10.270 1.00 48.53 88 ASP A CA 1
ATOM 677 C C . ASP A 1 88 ? 27.808 -22.165 8.842 1.00 48.53 88 ASP A C 1
ATOM 679 O O . ASP A 1 88 ? 27.709 -23.279 8.354 1.00 48.53 88 ASP A O 1
ATOM 683 N N . GLU A 1 89 ? 27.528 -21.061 8.140 1.00 42.38 89 GLU A N 1
ATOM 684 C CA . GLU A 1 89 ? 28.446 -20.579 7.099 1.00 42.38 89 GLU A CA 1
ATOM 685 C C . GLU A 1 89 ? 28.047 -19.164 6.623 1.00 42.38 89 GLU A C 1
ATOM 687 O O . GLU A 1 89 ? 26.890 -18.849 6.348 1.00 42.38 89 GLU A O 1
ATOM 692 N N . THR A 1 90 ? 29.048 -18.285 6.573 1.00 52.16 90 THR A N 1
ATOM 693 C CA . THR A 1 90 ? 29.079 -16.947 5.951 1.00 52.16 90 THR A CA 1
ATOM 694 C C . THR A 1 90 ? 28.273 -16.796 4.654 1.00 52.16 90 THR A C 1
ATOM 696 O O . THR A 1 90 ? 28.333 -17.693 3.818 1.00 52.16 90 THR A O 1
ATOM 699 N N . PRO A 1 91 ? 27.739 -15.597 4.334 1.00 45.34 91 PRO A N 1
ATOM 700 C CA . PRO A 1 91 ? 27.442 -15.263 2.948 1.00 45.34 91 PRO A CA 1
ATOM 701 C C . PRO A 1 91 ? 28.374 -14.173 2.391 1.00 45.34 91 PRO A C 1
ATOM 703 O O . PRO A 1 91 ? 28.457 -13.049 2.886 1.00 45.34 91 PRO A O 1
ATOM 706 N N . LYS A 1 92 ? 29.023 -14.518 1.278 1.00 45.09 92 LYS A N 1
ATOM 707 C CA . LYS A 1 92 ? 29.659 -13.647 0.273 1.00 45.09 92 LYS A CA 1
ATOM 708 C C . LYS A 1 92 ? 29.126 -14.126 -1.094 1.00 45.09 92 LYS A C 1
ATOM 710 O O . LYS A 1 92 ? 28.999 -15.338 -1.230 1.00 45.09 92 LYS A O 1
ATOM 715 N N . PRO A 1 93 ? 28.884 -13.306 -2.137 1.00 47.34 93 PRO A N 1
ATOM 716 C CA . PRO A 1 93 ? 28.612 -11.874 -2.230 1.00 47.34 93 PRO A CA 1
ATOM 717 C C . PRO A 1 93 ? 27.226 -11.634 -2.888 1.00 47.34 93 PRO A C 1
ATOM 719 O O . PRO A 1 93 ? 27.114 -11.564 -4.105 1.00 47.34 93 PRO A O 1
ATOM 722 N N . ALA A 1 94 ? 26.157 -11.438 -2.114 1.00 49.81 94 ALA A N 1
ATOM 723 C CA . ALA A 1 94 ? 24.834 -11.075 -2.656 1.00 49.81 94 ALA A CA 1
ATOM 724 C C . ALA A 1 94 ? 24.697 -9.568 -2.991 1.00 49.81 94 ALA A C 1
ATOM 726 O O . ALA A 1 94 ? 23.595 -9.032 -3.005 1.00 49.81 94 ALA A O 1
ATOM 727 N N . SER 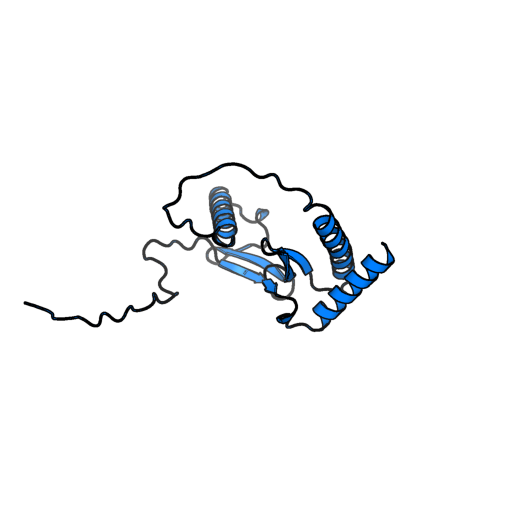A 1 95 ? 25.811 -8.847 -3.173 1.00 52.22 95 SER A N 1
ATOM 728 C CA . SER A 1 95 ? 25.819 -7.375 -3.214 1.00 52.22 95 SER A CA 1
ATOM 729 C C . SER A 1 95 ? 25.698 -6.782 -4.619 1.00 52.22 95 SER A C 1
ATOM 731 O O . SER A 1 95 ? 25.295 -5.634 -4.742 1.00 52.22 95 SER A O 1
ATOM 733 N N . GLN A 1 96 ? 26.051 -7.527 -5.671 1.00 53.16 96 GLN A N 1
ATOM 734 C CA . GLN A 1 96 ? 26.152 -6.968 -7.026 1.00 53.16 96 GLN A CA 1
ATOM 735 C C . GLN A 1 96 ? 24.828 -7.071 -7.803 1.00 53.16 96 GLN A C 1
ATOM 737 O O . GLN A 1 96 ? 24.430 -6.118 -8.462 1.00 53.16 96 GLN A O 1
ATOM 742 N N . ALA A 1 97 ? 24.093 -8.180 -7.648 1.00 54.38 97 ALA A N 1
ATOM 743 C CA . ALA A 1 97 ? 22.748 -8.340 -8.214 1.00 54.38 97 ALA A CA 1
ATOM 744 C C . ALA A 1 97 ? 21.725 -7.388 -7.568 1.00 54.38 97 ALA A C 1
ATOM 746 O O . ALA A 1 97 ? 20.863 -6.844 -8.254 1.00 54.38 97 ALA A O 1
ATOM 747 N N . LYS A 1 98 ? 21.878 -7.115 -6.262 1.00 59.72 98 LYS A N 1
ATOM 748 C CA . LYS A 1 98 ? 21.086 -6.094 -5.564 1.00 59.72 98 LYS A CA 1
ATOM 749 C C . LYS A 1 98 ? 21.302 -4.704 -6.161 1.00 59.72 98 LYS A C 1
ATOM 751 O O . LYS A 1 98 ? 20.314 -4.047 -6.447 1.00 59.72 98 LYS A O 1
ATOM 756 N N . SER A 1 99 ? 22.553 -4.326 -6.450 1.00 76.00 99 SER A N 1
ATOM 757 C CA . SER A 1 99 ? 22.873 -3.059 -7.130 1.00 76.00 99 SER A CA 1
ATOM 758 C C . SER A 1 99 ? 22.206 -2.973 -8.503 1.00 76.00 99 SER A C 1
ATOM 760 O O . SER A 1 99 ? 21.507 -2.009 -8.778 1.00 76.00 99 SER A O 1
ATOM 762 N N . MET A 1 100 ? 22.325 -4.018 -9.331 1.00 84.06 100 MET A N 1
ATOM 763 C CA . MET A 1 100 ? 21.699 -4.041 -10.659 1.00 84.06 100 MET A CA 1
ATOM 764 C C . MET A 1 100 ? 20.176 -3.857 -10.589 1.00 84.06 100 MET A C 1
ATOM 766 O O . MET A 1 100 ? 19.613 -3.059 -11.335 1.00 84.06 100 MET A O 1
ATOM 770 N N . ILE A 1 101 ? 19.489 -4.585 -9.703 1.00 86.81 101 ILE A N 1
ATOM 771 C CA . ILE A 1 101 ? 18.030 -4.470 -9.561 1.00 86.81 101 ILE A CA 1
ATOM 772 C C . ILE A 1 101 ? 17.626 -3.111 -8.979 1.00 86.81 101 ILE A C 1
ATOM 774 O O . ILE A 1 101 ? 16.620 -2.551 -9.411 1.00 86.81 101 ILE A O 1
ATOM 778 N N . GLU A 1 102 ? 18.394 -2.567 -8.035 1.00 86.69 102 GLU A N 1
ATOM 779 C CA . GLU A 1 102 ? 18.187 -1.217 -7.502 1.00 86.69 102 GLU A CA 1
ATOM 780 C C . GLU A 1 102 ? 18.328 -0.158 -8.606 1.00 86.69 102 GLU A C 1
ATOM 782 O O . GLU A 1 102 ? 17.420 0.651 -8.788 1.00 86.69 102 GLU A O 1
ATOM 787 N N . GLU A 1 103 ? 19.377 -0.227 -9.427 1.00 88.75 103 GLU A N 1
ATOM 788 C CA . GLU A 1 103 ? 19.594 0.690 -10.554 1.00 88.75 103 GLU A CA 1
ATOM 789 C C . GLU A 1 103 ? 18.484 0.587 -11.616 1.00 88.75 103 GLU A C 1
ATOM 791 O O . GLU A 1 103 ? 18.006 1.600 -12.134 1.00 88.75 103 GLU A O 1
ATOM 796 N N . ILE A 1 104 ? 18.020 -0.629 -11.929 1.00 88.62 104 ILE A N 1
ATOM 797 C CA . ILE A 1 104 ? 16.882 -0.826 -12.840 1.00 88.62 104 ILE A CA 1
ATOM 798 C C . ILE A 1 104 ? 15.598 -0.247 -12.226 1.00 88.62 104 ILE A C 1
ATOM 800 O O . ILE A 1 104 ? 14.802 0.370 -12.939 1.00 88.62 104 ILE A O 1
ATOM 804 N N . ASN A 1 105 ? 15.394 -0.393 -10.915 1.00 90.19 105 ASN A N 1
ATOM 805 C CA . ASN A 1 105 ? 14.241 0.179 -10.220 1.00 90.19 105 ASN A CA 1
ATOM 806 C C . ASN A 1 105 ? 14.225 1.709 -10.271 1.00 90.19 105 ASN A C 1
ATOM 808 O O . ASN A 1 105 ? 13.158 2.275 -10.491 1.00 90.19 105 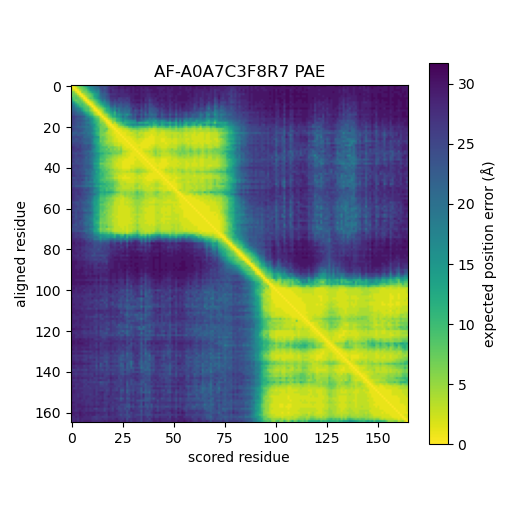ASN A O 1
ATOM 812 N N . GLU A 1 106 ? 15.374 2.379 -10.170 1.00 90.19 106 GLU A N 1
ATOM 813 C CA . GLU A 1 106 ? 15.453 3.839 -10.337 1.00 90.19 106 GLU A CA 1
ATOM 814 C C . GLU A 1 106 ? 15.023 4.292 -11.742 1.00 90.19 106 GLU A C 1
ATOM 816 O O . GLU A 1 106 ? 14.391 5.339 -11.918 1.00 90.19 106 GLU A O 1
ATOM 821 N N . ILE A 1 107 ? 15.356 3.512 -12.776 1.00 91.69 107 ILE A N 1
ATOM 822 C CA . ILE A 1 107 ? 14.921 3.796 -14.151 1.00 91.69 107 ILE A CA 1
ATOM 823 C C . ILE A 1 107 ? 13.405 3.605 -14.278 1.00 91.69 107 ILE A C 1
ATOM 825 O O . ILE A 1 107 ? 12.727 4.424 -14.905 1.00 91.69 107 ILE A O 1
ATOM 829 N N . LEU A 1 108 ? 12.861 2.551 -13.667 1.00 89.56 108 LEU A N 1
ATOM 830 C CA . LEU A 1 108 ? 11.425 2.267 -13.676 1.00 89.56 108 LEU A CA 1
ATOM 831 C C . LEU A 1 108 ? 10.612 3.300 -12.897 1.00 89.56 108 LEU A C 1
ATOM 833 O O . LEU A 1 108 ? 9.531 3.681 -13.349 1.00 89.56 108 LEU A O 1
ATOM 837 N N . GLU A 1 109 ? 11.130 3.788 -11.774 1.00 88.44 109 GLU A N 1
ATOM 838 C CA . GLU A 1 109 ? 10.521 4.871 -11.003 1.00 88.44 109 GLU A CA 1
ATOM 839 C C . GLU A 1 109 ? 10.458 6.151 -11.842 1.00 88.44 109 GLU A C 1
ATOM 841 O O . GLU A 1 109 ? 9.377 6.698 -12.050 1.00 88.44 109 GLU A O 1
ATOM 846 N N . ARG A 1 110 ? 11.569 6.536 -12.481 1.00 89.00 110 ARG A N 1
ATOM 847 C CA . ARG A 1 110 ? 11.610 7.701 -13.380 1.00 89.00 110 ARG A CA 1
ATOM 848 C C . ARG A 1 110 ? 10.636 7.581 -14.557 1.00 89.00 110 ARG A C 1
ATOM 850 O O . ARG A 1 110 ? 9.986 8.557 -14.928 1.00 89.00 110 ARG A O 1
ATOM 857 N N . LYS A 1 111 ? 10.523 6.391 -15.156 1.00 85.94 111 LYS A N 1
ATOM 858 C CA . LYS A 1 111 ? 9.546 6.115 -16.225 1.00 85.94 111 LYS A CA 1
ATOM 859 C C . LYS A 1 111 ? 8.106 6.155 -15.709 1.00 85.94 111 LYS A C 1
ATOM 861 O O . LYS A 1 111 ? 7.212 6.570 -16.443 1.00 85.94 111 LYS A O 1
ATOM 866 N N . SER A 1 112 ? 7.876 5.769 -14.457 1.00 85.06 112 SER A N 1
ATOM 867 C CA . SER A 1 112 ? 6.566 5.891 -13.809 1.00 85.06 112 SER A CA 1
ATOM 868 C C . SER A 1 112 ? 6.195 7.358 -13.592 1.00 85.06 112 SER A C 1
ATOM 870 O O . SER A 1 112 ? 5.075 7.752 -13.915 1.00 85.06 112 SER A O 1
ATOM 872 N N . ASP A 1 113 ? 7.145 8.185 -13.150 1.00 85.50 113 ASP A N 1
ATOM 873 C CA . ASP A 1 113 ? 6.959 9.634 -12.987 1.00 85.50 113 ASP A CA 1
ATOM 874 C C . ASP A 1 113 ? 6.692 10.345 -14.322 1.00 85.50 113 ASP A C 1
ATOM 876 O O . ASP A 1 113 ? 5.899 11.285 -14.388 1.00 85.50 113 ASP A O 1
ATOM 880 N N . ALA A 1 114 ? 7.308 9.866 -15.407 1.00 85.38 114 ALA A N 1
ATOM 881 C CA . ALA A 1 114 ? 7.051 10.334 -16.770 1.00 85.38 114 ALA A CA 1
ATOM 882 C C . ALA A 1 114 ? 5.705 9.845 -17.350 1.00 85.38 114 ALA A C 1
ATOM 884 O O . ALA A 1 114 ? 5.311 10.275 -18.435 1.00 85.38 114 ALA A O 1
ATOM 885 N N . GLY A 1 115 ? 4.990 8.956 -16.649 1.00 82.75 115 GLY A N 1
ATOM 886 C CA . GLY A 1 115 ? 3.729 8.365 -17.106 1.00 82.75 115 GLY A CA 1
ATOM 887 C C . GLY A 1 115 ? 3.889 7.258 -18.155 1.00 82.75 115 GLY A C 1
ATOM 888 O O . GLY A 1 115 ? 2.910 6.865 -18.788 1.00 82.75 115 GLY A O 1
ATOM 889 N N . GLU A 1 116 ? 5.105 6.745 -18.350 1.00 82.12 116 GLU A N 1
ATOM 890 C CA . GLU A 1 116 ? 5.419 5.656 -19.285 1.00 82.12 116 GLU A CA 1
ATOM 891 C C . GLU A 1 116 ? 5.253 4.265 -18.654 1.00 82.12 116 GLU A C 1
ATOM 893 O O . GLU A 1 116 ? 5.221 3.263 -19.369 1.00 82.12 116 GLU A O 1
ATOM 898 N N . ALA A 1 117 ? 5.145 4.193 -17.324 1.00 84.00 117 ALA A N 1
ATOM 899 C CA . ALA A 1 117 ? 5.035 2.956 -16.560 1.00 84.00 117 ALA A CA 1
ATOM 900 C C . ALA A 1 117 ? 3.943 3.042 -15.475 1.00 84.00 117 ALA A C 1
ATOM 902 O O . ALA A 1 117 ? 3.642 4.134 -14.988 1.00 84.00 117 ALA A O 1
ATOM 903 N N . PRO A 1 118 ? 3.346 1.910 -15.054 1.00 80.75 118 PRO A N 1
ATOM 904 C CA . PRO A 1 118 ? 2.410 1.901 -13.935 1.00 80.75 118 PRO A CA 1
ATOM 905 C C . PRO A 1 118 ? 3.077 2.291 -12.615 1.00 80.75 118 PRO A C 1
ATOM 907 O O . PRO A 1 118 ? 4.168 1.824 -12.291 1.00 80.75 118 PRO A O 1
ATOM 910 N N . LEU A 1 119 ? 2.358 3.066 -11.801 1.00 79.69 119 LEU A N 1
ATOM 911 C CA . LEU A 1 119 ? 2.819 3.468 -10.474 1.00 79.69 119 LEU A CA 1
ATOM 912 C C . LEU A 1 119 ? 3.095 2.252 -9.578 1.00 79.69 119 LEU A C 1
ATOM 914 O O . LEU A 1 119 ? 2.244 1.375 -9.396 1.00 79.69 119 LEU A O 1
ATOM 918 N N . GLY A 1 120 ? 4.284 2.240 -8.972 1.00 76.25 120 GLY A N 1
ATOM 919 C CA . GLY A 1 120 ? 4.732 1.166 -8.087 1.00 76.25 120 GLY A CA 1
ATOM 920 C C . GLY A 1 120 ? 5.238 -0.080 -8.818 1.00 76.25 120 GLY A C 1
ATOM 921 O O . GLY A 1 120 ? 5.208 -1.160 -8.223 1.00 76.25 120 GLY A O 1
ATOM 922 N N . LEU A 1 121 ? 5.660 0.053 -10.081 1.00 86.44 121 LEU A N 1
ATOM 923 C CA . LEU A 1 121 ? 6.395 -0.981 -10.804 1.00 86.44 121 LEU A CA 1
ATOM 924 C C . LEU A 1 121 ? 7.817 -1.120 -10.237 1.00 86.44 121 LEU A C 1
ATOM 926 O O . LEU A 1 121 ? 8.596 -0.174 -10.290 1.00 86.44 121 LEU A O 1
ATOM 930 N N . ARG A 1 122 ? 8.163 -2.299 -9.711 1.00 89.12 122 ARG A N 1
ATOM 931 C CA . ARG A 1 122 ? 9.505 -2.594 -9.179 1.00 89.12 122 ARG A CA 1
ATOM 932 C C . ARG A 1 122 ? 9.878 -4.061 -9.346 1.00 89.12 122 ARG A C 1
ATOM 934 O O . ARG A 1 122 ? 9.016 -4.938 -9.314 1.00 89.12 122 ARG A O 1
ATOM 941 N N . LEU A 1 123 ? 11.164 -4.326 -9.481 1.00 88.75 123 LEU A N 1
ATOM 942 C CA . LEU A 1 123 ? 11.764 -5.649 -9.535 1.00 88.75 123 LEU A CA 1
ATOM 943 C C . LEU A 1 123 ? 12.309 -6.003 -8.155 1.00 88.75 123 LEU A C 1
ATOM 945 O O . LEU A 1 123 ? 12.900 -5.168 -7.469 1.00 88.75 123 LEU A O 1
ATOM 949 N N . LEU A 1 124 ? 12.114 -7.254 -7.755 1.00 83.12 124 LEU A N 1
ATOM 950 C CA . LEU A 1 124 ? 12.689 -7.806 -6.539 1.00 83.12 124 LEU A CA 1
ATOM 951 C C . LEU A 1 124 ? 13.189 -9.220 -6.814 1.00 83.12 124 LEU A C 1
ATOM 953 O O . LEU A 1 124 ? 12.468 -10.024 -7.402 1.00 83.12 124 LEU A O 1
ATOM 957 N N . GLU A 1 125 ? 14.395 -9.539 -6.365 1.00 75.44 125 GLU A N 1
ATOM 958 C CA . GLU A 1 125 ? 14.873 -10.918 -6.362 1.00 75.44 125 GLU A CA 1
ATOM 959 C C . GLU A 1 125 ? 14.283 -11.649 -5.151 1.00 75.44 125 GLU A C 1
ATOM 961 O O . GLU A 1 125 ? 14.382 -11.188 -4.010 1.00 75.44 125 GLU A O 1
ATOM 966 N N . GLY A 1 126 ? 13.610 -12.767 -5.403 1.00 66.12 126 GLY A N 1
ATOM 967 C CA . GLY A 1 126 ? 13.162 -13.677 -4.363 1.00 66.12 126 GLY A CA 1
ATOM 968 C C . GLY A 1 126 ? 14.342 -14.393 -3.708 1.00 66.12 126 GLY A C 1
ATOM 969 O O . GLY A 1 126 ? 15.426 -14.506 -4.269 1.00 66.12 126 GLY A O 1
ATOM 970 N N . VAL A 1 127 ? 14.124 -14.921 -2.505 1.00 57.56 127 VAL A N 1
ATOM 971 C CA . VAL A 1 127 ? 15.129 -15.706 -1.757 1.00 57.56 127 VAL A CA 1
ATOM 972 C C . VAL A 1 127 ? 15.557 -16.997 -2.471 1.00 57.56 127 VAL A C 1
ATOM 974 O O . VAL A 1 127 ? 16.553 -17.613 -2.109 1.00 57.56 127 VAL A O 1
ATOM 977 N N . ASP A 1 128 ? 14.790 -17.403 -3.477 1.00 65.56 128 ASP A N 1
ATOM 978 C CA . ASP A 1 128 ? 15.023 -18.508 -4.401 1.00 65.56 128 ASP A CA 1
ATOM 979 C C . ASP A 1 128 ? 15.839 -18.104 -5.646 1.00 65.56 128 ASP A C 1
ATOM 981 O O . ASP A 1 128 ? 16.094 -18.950 -6.500 1.00 65.56 128 ASP A O 1
ATOM 985 N N . GLY A 1 129 ? 16.251 -16.836 -5.756 1.00 65.00 129 GLY A N 1
ATOM 986 C CA . GLY A 1 129 ? 16.932 -16.284 -6.932 1.00 65.00 129 GLY A CA 1
ATOM 987 C C . GLY A 1 129 ? 15.982 -15.947 -8.085 1.00 65.00 129 GLY A C 1
ATOM 988 O O . GLY A 1 129 ? 16.421 -15.591 -9.178 1.00 65.00 129 GLY A O 1
ATOM 989 N N . THR A 1 130 ? 14.667 -16.062 -7.871 1.00 72.50 130 THR A N 1
ATOM 990 C CA . THR A 1 130 ? 13.670 -15.795 -8.910 1.00 72.50 130 THR A CA 1
ATOM 991 C C . THR A 1 130 ? 13.330 -14.311 -8.952 1.00 72.50 130 THR A C 1
ATOM 993 O O . THR A 1 130 ? 12.955 -13.716 -7.942 1.00 72.50 130 THR A O 1
ATOM 996 N N . LEU A 1 131 ? 13.380 -13.704 -10.136 1.00 79.69 131 LEU A N 1
ATOM 997 C CA . LEU A 1 131 ? 12.962 -12.317 -10.324 1.00 79.69 131 LEU A CA 1
ATOM 998 C C . LEU A 1 131 ? 11.434 -12.184 -10.239 1.00 79.69 131 LEU A C 1
ATOM 1000 O O . LEU A 1 131 ? 10.698 -12.803 -11.011 1.00 79.69 131 LEU A O 1
ATOM 1004 N N . ARG A 1 132 ? 10.955 -11.324 -9.340 1.00 83.50 132 ARG A N 1
ATOM 1005 C CA . ARG A 1 132 ? 9.542 -10.961 -9.201 1.00 83.50 132 ARG A CA 1
ATOM 1006 C C . ARG A 1 132 ? 9.308 -9.521 -9.616 1.00 83.50 132 ARG A C 1
ATOM 1008 O O . ARG A 1 132 ? 10.026 -8.614 -9.200 1.00 83.50 132 ARG A O 1
ATOM 1015 N N . ILE A 1 133 ? 8.251 -9.314 -10.390 1.00 87.69 133 ILE A N 1
ATOM 1016 C CA . ILE A 1 133 ? 7.774 -7.990 -10.771 1.00 87.69 133 ILE A CA 1
ATOM 1017 C C . ILE A 1 133 ? 6.612 -7.619 -9.868 1.00 87.69 133 ILE A C 1
ATOM 1019 O O . ILE A 1 133 ? 5.596 -8.307 -9.836 1.00 87.69 133 ILE A O 1
ATOM 1023 N N . PHE A 1 134 ? 6.732 -6.513 -9.158 1.00 84.38 134 PHE A N 1
ATOM 1024 C CA . PHE A 1 134 ? 5.648 -5.946 -8.377 1.00 84.38 134 PHE A CA 1
ATOM 1025 C C . PHE A 1 134 ? 5.013 -4.797 -9.140 1.00 84.38 134 PHE A C 1
ATOM 1027 O O . PHE A 1 134 ? 5.720 -3.928 -9.637 1.00 84.38 134 PHE A O 1
ATOM 1034 N N . ILE A 1 135 ? 3.684 -4.784 -9.187 1.00 84.31 135 ILE A N 1
ATOM 1035 C CA . ILE A 1 135 ? 2.880 -3.642 -9.623 1.00 84.31 135 ILE A CA 1
ATOM 1036 C C . ILE A 1 135 ? 2.030 -3.234 -8.419 1.00 84.31 135 ILE A C 1
ATOM 1038 O O . ILE A 1 135 ? 1.019 -3.871 -8.089 1.00 84.31 135 ILE A O 1
ATOM 1042 N N . GLY A 1 136 ? 2.497 -2.222 -7.689 1.00 79.25 136 GLY A N 1
ATOM 1043 C CA . GLY A 1 136 ? 1.934 -1.841 -6.396 1.00 79.25 136 GLY A CA 1
ATOM 1044 C C . GLY A 1 136 ? 2.131 -2.941 -5.346 1.00 79.25 136 GLY A C 1
ATOM 1045 O O . GLY A 1 136 ? 3.226 -3.108 -4.811 1.00 79.25 136 GLY A O 1
ATOM 1046 N N . VAL A 1 137 ? 1.063 -3.682 -5.035 1.00 74.38 137 VAL A N 1
ATOM 1047 C CA . VAL A 1 137 ? 1.070 -4.788 -4.051 1.00 74.38 137 VAL A CA 1
ATOM 1048 C C . VAL A 1 137 ? 0.987 -6.172 -4.692 1.00 74.38 137 VAL A C 1
ATOM 1050 O O . VAL A 1 137 ? 1.136 -7.174 -4.000 1.00 74.38 137 VAL A O 1
ATOM 1053 N N . THR A 1 138 ? 0.759 -6.241 -6.005 1.00 75.25 138 THR A N 1
ATOM 1054 C CA . THR A 1 138 ? 0.612 -7.520 -6.707 1.00 75.25 138 THR A CA 1
ATOM 1055 C C . THR A 1 138 ? 1.955 -7.941 -7.271 1.00 75.25 138 THR A C 1
ATOM 1057 O O . THR A 1 138 ? 2.584 -7.155 -7.979 1.00 75.25 138 THR A O 1
ATOM 1060 N N . SER A 1 139 ? 2.388 -9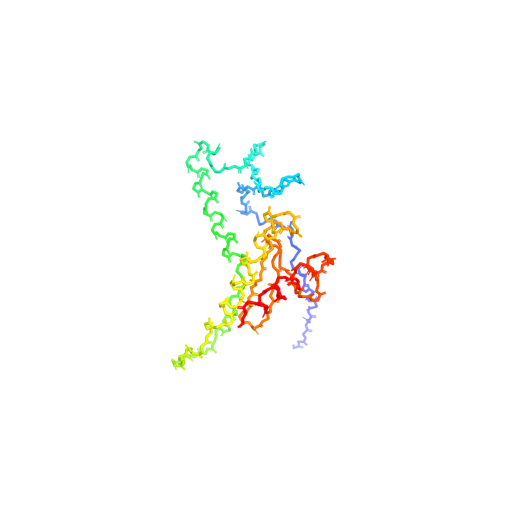.166 -6.974 1.00 79.00 139 SER A N 1
ATOM 1061 C CA . SER A 1 139 ? 3.599 -9.748 -7.551 1.00 79.00 139 SER A CA 1
ATOM 1062 C C . SER A 1 139 ? 3.261 -10.675 -8.711 1.00 79.00 139 SER A C 1
ATOM 1064 O O . SER A 1 139 ? 2.385 -11.528 -8.574 1.00 79.00 139 SER A O 1
ATOM 1066 N N . TYR A 1 140 ? 4.017 -10.566 -9.792 1.00 82.44 140 TYR A N 1
ATOM 1067 C CA . TYR A 1 140 ? 3.944 -11.413 -10.972 1.00 82.44 140 TYR A CA 1
ATOM 1068 C C . TYR A 1 140 ? 5.319 -12.009 -11.263 1.00 82.44 140 TYR A C 1
ATOM 1070 O O . TYR A 1 140 ? 6.352 -11.362 -11.058 1.00 82.44 140 TYR A O 1
ATOM 1078 N N . SER A 1 141 ? 5.327 -13.228 -11.786 1.00 79.62 141 SER A N 1
ATOM 1079 C CA . SER A 1 141 ? 6.491 -13.778 -12.475 1.00 79.62 141 SER A CA 1
ATOM 1080 C C . SER A 1 141 ? 6.615 -13.127 -13.856 1.00 79.62 141 SER A C 1
ATOM 1082 O O . SER A 1 141 ? 5.626 -12.648 -14.413 1.00 79.62 141 SER A O 1
ATOM 1084 N N . ILE A 1 142 ? 7.811 -13.140 -14.451 1.00 73.81 142 ILE A N 1
ATOM 1085 C CA . ILE A 1 142 ? 8.029 -12.595 -15.806 1.00 73.81 142 ILE A CA 1
ATOM 1086 C C . ILE A 1 142 ? 7.112 -13.241 -16.865 1.00 73.81 142 ILE A C 1
ATOM 1088 O O . ILE A 1 142 ? 6.695 -12.588 -17.825 1.00 73.81 142 ILE A O 1
ATOM 1092 N N . GLU A 1 143 ? 6.770 -14.513 -16.666 1.00 75.81 143 GLU A N 1
ATOM 1093 C CA . GLU A 1 143 ? 5.910 -15.305 -17.548 1.00 75.81 143 GLU A CA 1
ATOM 1094 C C . GLU A 1 143 ? 4.432 -14.898 -17.423 1.00 75.81 143 GLU A C 1
ATOM 1096 O O . GLU A 1 143 ? 3.738 -14.754 -18.435 1.00 75.81 143 GLU A O 1
ATOM 1101 N N . ASP A 1 144 ? 3.999 -14.596 -16.196 1.00 77.56 144 ASP A N 1
ATOM 1102 C CA . ASP A 1 144 ? 2.605 -14.346 -15.815 1.00 77.56 144 ASP A CA 1
ATOM 1103 C C . ASP A 1 144 ? 2.161 -12.886 -15.980 1.00 77.56 144 ASP A C 1
ATOM 1105 O O . ASP A 1 144 ? 1.029 -12.548 -15.640 1.00 77.56 144 ASP A O 1
ATOM 1109 N N . LEU A 1 145 ? 3.025 -11.993 -16.479 1.00 78.44 145 LEU A N 1
ATOM 1110 C CA . LEU A 1 145 ? 2.707 -10.568 -16.605 1.00 78.44 145 LEU A CA 1
ATOM 1111 C C . LEU A 1 145 ? 1.526 -10.326 -17.567 1.00 78.44 145 LEU A C 1
ATOM 1113 O O . LEU A 1 145 ? 1.705 -10.432 -18.781 1.00 78.44 145 LEU A O 1
ATOM 1117 N N . PRO A 1 146 ? 0.336 -9.921 -17.097 1.00 69.00 146 PRO A N 1
ATOM 1118 C CA . PRO A 1 146 ? -0.830 -9.793 -17.972 1.00 69.00 146 PRO A CA 1
ATOM 1119 C C . PRO A 1 146 ? -0.706 -8.612 -18.944 1.00 69.00 146 PRO A C 1
ATOM 1121 O O . PRO A 1 146 ? -1.256 -8.653 -20.041 1.00 69.00 146 PRO A O 1
ATOM 1124 N N . ASP A 1 147 ? 0.043 -7.574 -18.559 1.00 77.62 147 ASP A N 1
ATOM 1125 C CA . ASP A 1 147 ? 0.186 -6.346 -19.332 1.00 77.62 147 ASP A CA 1
ATOM 1126 C C . ASP A 1 147 ? 1.445 -6.379 -20.229 1.00 77.62 147 ASP A C 1
ATOM 1128 O O . ASP A 1 147 ? 2.577 -6.377 -19.724 1.00 77.62 147 ASP A O 1
ATOM 1132 N N . PRO A 1 148 ? 1.292 -6.388 -21.567 1.00 79.75 148 PRO A N 1
ATOM 1133 C CA . PRO A 1 148 ? 2.424 -6.341 -22.486 1.00 79.75 148 PRO A CA 1
ATOM 1134 C C . PRO A 1 148 ? 3.191 -5.010 -22.432 1.00 79.75 148 PRO A C 1
ATOM 1136 O O . PRO A 1 148 ? 4.380 -5.000 -22.760 1.00 79.75 148 PRO A O 1
ATOM 1139 N N . GLN A 1 149 ? 2.565 -3.904 -22.008 1.00 82.00 149 GLN A N 1
ATOM 1140 C CA . GLN A 1 149 ? 3.258 -2.627 -21.813 1.00 82.00 149 GLN A CA 1
ATOM 1141 C C . GLN A 1 149 ? 4.259 -2.719 -20.664 1.00 82.00 149 GLN A C 1
ATOM 1143 O O . GLN A 1 149 ? 5.404 -2.310 -20.830 1.00 82.00 149 GLN A O 1
ATOM 1148 N N . VAL A 1 150 ? 3.888 -3.352 -19.547 1.00 84.62 150 VAL A N 1
ATOM 1149 C CA . VAL A 1 150 ? 4.802 -3.560 -18.410 1.00 84.62 150 VAL A CA 1
ATOM 1150 C C . VAL A 1 150 ? 6.033 -4.354 -18.835 1.00 84.62 150 VAL A C 1
ATOM 1152 O O . VAL A 1 150 ? 7.159 -3.965 -18.532 1.00 84.62 150 VAL A O 1
ATOM 1155 N N . ARG A 1 151 ? 5.845 -5.425 -19.617 1.00 85.25 151 ARG A N 1
ATOM 1156 C CA . ARG A 1 151 ? 6.970 -6.203 -20.164 1.00 85.25 151 ARG A CA 1
ATOM 1157 C C . ARG A 1 151 ? 7.885 -5.348 -21.041 1.00 85.25 151 ARG A C 1
ATOM 1159 O O . ARG A 1 151 ? 9.101 -5.527 -21.000 1.00 85.25 151 ARG A O 1
ATOM 1166 N N . ARG A 1 152 ? 7.314 -4.447 -21.848 1.00 88.94 152 ARG A N 1
ATOM 1167 C CA . ARG A 1 152 ? 8.082 -3.541 -22.713 1.00 88.94 152 ARG A CA 1
ATOM 1168 C C . ARG A 1 152 ? 8.912 -2.569 -21.881 1.00 88.94 152 ARG A C 1
ATOM 1170 O O . ARG A 1 152 ? 10.114 -2.486 -22.090 1.00 88.94 152 ARG A O 1
ATOM 1177 N N . VAL A 1 153 ? 8.288 -1.917 -20.906 1.00 89.19 153 VAL A N 1
ATOM 1178 C CA . VAL A 1 153 ? 8.935 -0.954 -20.006 1.00 89.19 153 VAL A CA 1
ATOM 1179 C C . VAL A 1 153 ? 10.085 -1.595 -19.229 1.00 89.19 153 VAL A C 1
ATOM 1181 O O . VAL A 1 153 ? 11.156 -1.008 -19.139 1.00 89.19 153 VAL A O 1
ATOM 1184 N N . ILE A 1 154 ? 9.906 -2.817 -18.717 1.00 87.25 154 ILE A N 1
ATOM 1185 C CA . ILE A 1 154 ? 10.982 -3.541 -18.022 1.00 87.25 154 ILE A CA 1
ATOM 1186 C C . ILE A 1 154 ? 12.156 -3.806 -18.965 1.00 87.25 154 ILE A C 1
ATOM 1188 O O . ILE A 1 154 ? 13.300 -3.569 -18.594 1.00 87.25 154 ILE A O 1
ATOM 1192 N N . LYS A 1 155 ? 11.890 -4.256 -20.198 1.00 89.25 155 LYS A N 1
ATOM 1193 C CA . LYS A 1 155 ? 12.948 -4.467 -21.198 1.00 89.25 155 LYS A CA 1
ATOM 1194 C C . LYS A 1 155 ? 13.668 -3.171 -21.561 1.00 89.25 155 LYS A C 1
ATOM 1196 O O . LYS A 1 155 ? 14.882 -3.188 -21.707 1.00 89.25 155 LYS A O 1
ATOM 1201 N N . GLU A 1 156 ? 12.936 -2.069 -21.697 1.00 91.38 156 GLU A N 1
ATOM 1202 C CA . GLU A 1 156 ? 13.522 -0.747 -21.935 1.00 91.38 156 GLU A CA 1
ATOM 1203 C C . GLU A 1 156 ? 14.403 -0.306 -20.764 1.00 91.38 156 GLU A C 1
ATOM 1205 O O . GLU A 1 156 ? 15.505 0.177 -20.993 1.00 91.38 156 GLU A O 1
ATOM 1210 N N . ALA A 1 157 ? 13.955 -0.507 -19.522 1.00 90.00 157 ALA A N 1
ATOM 1211 C CA . ALA A 1 157 ? 14.733 -0.159 -18.337 1.00 90.00 157 ALA A CA 1
ATOM 1212 C C . ALA A 1 157 ? 16.009 -1.002 -18.210 1.00 90.00 157 ALA A C 1
ATOM 1214 O O . ALA A 1 157 ? 17.066 -0.464 -17.893 1.00 90.00 157 ALA A O 1
ATOM 1215 N N . VAL A 1 158 ? 15.932 -2.301 -18.518 1.00 89.38 158 VAL A N 1
ATOM 1216 C CA . VAL A 1 158 ? 17.108 -3.181 -18.579 1.00 89.38 158 VAL A CA 1
ATOM 1217 C C . VAL A 1 158 ? 18.066 -2.731 -19.682 1.00 89.38 158 VAL A C 1
ATOM 1219 O O . VAL A 1 158 ? 19.249 -2.586 -19.413 1.00 89.38 158 VAL A O 1
ATOM 1222 N N . ALA A 1 159 ? 17.574 -2.443 -20.889 1.00 91.06 159 ALA A N 1
ATOM 1223 C CA . ALA A 1 159 ? 18.416 -1.973 -21.992 1.00 91.06 159 ALA A CA 1
ATOM 1224 C C . ALA A 1 159 ? 19.073 -0.612 -21.690 1.00 91.06 159 ALA A C 1
ATOM 1226 O O . ALA A 1 159 ? 20.221 -0.372 -22.058 1.00 91.06 159 ALA A O 1
ATOM 1227 N N . GLU A 1 160 ? 18.356 0.284 -21.008 1.00 90.75 160 GLU A N 1
ATOM 1228 C CA . GLU A 1 160 ? 18.897 1.566 -20.556 1.00 90.75 160 GLU A CA 1
ATOM 1229 C C . GLU A 1 160 ? 19.972 1.378 -19.480 1.00 90.75 160 GLU A C 1
ATOM 1231 O O . GLU A 1 160 ? 20.981 2.080 -19.506 1.00 90.75 160 GLU A O 1
ATOM 1236 N N . TRP A 1 161 ? 19.784 0.432 -18.559 1.00 92.06 161 TRP A N 1
ATOM 1237 C CA . TRP A 1 161 ? 20.804 0.060 -17.584 1.00 92.06 161 TRP A CA 1
ATOM 1238 C C . TRP A 1 161 ? 22.033 -0.561 -18.261 1.00 92.06 161 TRP A C 1
ATOM 1240 O O . TRP A 1 161 ? 23.145 -0.121 -17.989 1.00 92.06 161 TRP A O 1
ATOM 1250 N N . GLU A 1 162 ? 21.850 -1.500 -19.196 1.00 87.62 162 GLU A N 1
ATOM 1251 C CA . GLU A 1 162 ? 22.947 -2.133 -19.947 1.00 87.62 162 GLU A CA 1
ATOM 1252 C C . GLU A 1 162 ? 23.774 -1.110 -20.734 1.00 87.62 162 GLU A C 1
ATOM 1254 O O . GLU A 1 162 ? 24.984 -1.261 -20.852 1.00 87.62 162 GLU A O 1
ATOM 1259 N N . ALA A 1 163 ? 23.150 -0.042 -21.239 1.00 90.06 163 ALA A N 1
ATOM 1260 C CA . ALA A 1 163 ? 23.855 1.047 -21.917 1.00 90.06 163 ALA A CA 1
ATOM 1261 C C . ALA A 1 163 ? 24.678 1.947 -20.971 1.00 90.06 163 ALA A C 1
ATOM 1263 O O . ALA A 1 163 ? 25.468 2.765 -21.447 1.00 90.06 163 ALA A O 1
ATOM 1264 N N . ARG A 1 164 ? 24.455 1.848 -19.653 1.00 81.00 164 ARG A N 1
ATOM 1265 C CA . ARG A 1 164 ? 25.147 2.621 -18.607 1.00 81.00 164 ARG A CA 1
ATOM 1266 C C . ARG A 1 164 ? 26.262 1.832 -17.909 1.00 81.00 164 ARG A C 1
ATOM 1268 O O . ARG A 1 164 ? 27.053 2.467 -17.211 1.00 81.00 164 ARG A O 1
ATOM 1275 N N . GLN A 1 165 ? 26.298 0.505 -18.066 1.00 71.88 165 GLN A N 1
ATOM 1276 C CA . GLN A 1 165 ? 27.377 -0.372 -17.585 1.00 71.88 165 GLN A CA 1
ATOM 1277 C C . GLN A 1 165 ? 28.586 -0.341 -18.527 1.00 71.88 165 GLN A C 1
ATOM 1279 O O . GLN A 1 165 ? 29.721 -0.455 -18.012 1.00 71.88 165 GLN A O 1
#

Radius of gyration: 22.85 Å; Cα contacts (8 Å, |Δi|>4): 124; chains: 1; bounding box: 49×70×43 Å

Solvent-accessible surface area (backbone atoms only — not comparable to full-atom values): 10606 Å² total; per-residue (Å²): 136,86,81,89,79,75,84,74,74,81,74,73,83,69,98,76,71,76,56,97,83,66,75,91,80,65,45,85,43,70,41,88,87,78,66,42,66,30,41,34,49,89,94,46,76,37,77,49,77,86,72,54,87,45,70,67,59,51,51,53,52,51,53,52,50,50,53,48,57,56,66,70,44,75,77,76,69,77,73,73,92,78,75,82,84,80,84,88,81,87,91,83,78,82,62,60,67,51,49,54,42,51,57,33,30,56,46,37,45,52,34,23,76,72,67,74,38,64,72,56,44,39,63,45,74,42,100,85,71,46,66,32,40,27,53,59,89,49,75,31,46,82,88,68,52,87,50,68,65,58,56,48,48,52,52,49,27,48,53,54,46,62,75,73,112

=== Feature glossary ===
The record interleaves many kinds of information about one protein. Here is each kind framed as the question it answers.

Q: What does the local fold look like, residue by residue?
A: The Foldseek 3Di string encodes local tertiary geometry as a 20-letter alphabet — one character per residue — derived from the relative positions of nearby Cα atoms. Unlike the amino-acid sequence, 3Di is a direct function of the 3D structure, so two proteins with the same fold have similar 3Di strings even at low sequence identity.

Q: Which residues are in helices, strands, or loops?
A: The SS8 string is DSSP's per-residue secondary-structure call. α-helix (H) means an i→i+4 H-bond ladder; β-strand (E) means the residue participates in a β-sheet; 3₁₀ (G) and π (I) are tighter and wider helices; T/S are turns/bends; '-' is loop.

Q: How big and how compact is the whole molecule?
A: Radius of gyration (Rg) is the root-mean-square distance of Cα atoms from their centroid — a single number for overall size and compactness. A globular domain of N residues has Rg ≈ 2.2·N^0.38 Å; an extended or disordered chain has a much larger Rg. The Cα contact count is the number of residue pairs whose Cα atoms are within 8 Å and are more than four positions apart in sequence — a standard proxy for tertiary packing density. The bounding box is the smallest axis-aligned box enclosing all Cα atoms.

Q: Where is each backbone atom in 3D?
A: Structure coordinates are given as an mmCIF _atom_site loop: one row per atom with element, residue name, chain id, sequence number, and x/y/z position in Å. Only the four main-chain atoms per residue are included here; side chains are omitted to keep the record compact.

Q: What is the amino-acid chain?
A: Primary structure: the covalent order of the twenty standard amino acids along the backbone. Two proteins with the same sequence will (almost always) fold to the same structure; two with 30% identity often share a fold but not the details.

Q: What if only a Cα trace is available?
A: Three-state secondary structure (P-SEA) collapses the eight DSSP classes into helix (a), strand (b), and coil (c). P-SEA assigns these from Cα geometry alone — distances and angles — without requiring backbone oxygens, so it works on any Cα trace.

Q: What family and function is it annotated with?
A: Database cross-references. InterPro integrates a dozen domain/family signature databases into unified entries with residue-range hits. GO terms attach function/process/location labels with evidence codes. CATH codes position the fold in a four-level structural taxonomy. Organism is the NCBI-taxonomy species name.

Q: How confident is the AlphaFold model at each residue?
A: pLDDT is the predicted lDDT-Cα score: AlphaFold's confidence that the local environment of each residue (all inter-atomic distances within 15 Å) is correctly placed. It is a per-residue number between 0 and 100, with higher meaning more reliable.

Q: How mobile is each atom in the crystal?
A: B-factor (Debye–Waller factor) reflects atomic displacement in the crystal lattice. It is an experimental observable (units Å²), not a prediction; low values mean the atom is pinned down, high values mean it moves or is heterogeneous across the crystal.

Q: Which residues are buried vs exposed?
A: SASA measures how much of the protein is reachable by solvent. It is computed by rolling a water-sized probe over the atomic surface and summing the exposed area (Å²). Per-residue SASA distinguishes core (buried, low SASA) from surface (exposed, high SASA) residues; total SASA is a whole-molecule size measure.

Q: What do the diagnostic plots show?
A: Plot images: a contact map (which residues are close in 3D, as an N×N binary image), a Ramachandran scatter (backbone torsion angles, revealing secondary-structure composition at a glance), and — for AlphaFold structures — a PAE heatmap (pairwise prediction confidence).

Q: What known structures does this most resemble?
A: The Foldseek neighbor list gives the closest experimentally determined structures in the PDB, ranked by structural alignment. TM-score near 1 means near-identical fold; near 0.3 means only rough topology match. This is how one finds what a novel AlphaFold prediction most resembles in the solved-structure universe.

Q: Are the domains correctly placed relative to each other?
A: Predicted aligned error is AlphaFold's pairwise confidence. Unlike pLDDT (per-residue), PAE is per-residue-pair and captures whether two parts of the structure are correctly placed relative to each other. Units are ångströms of expected positional error.

Q: What do the rendered images show?
A: Structure images are PyMOL renders from six orthogonal camera directions. Cartoon representation draws helices as coils and strands as arrows; sticks shows the backbone as bonds; surface shows the solvent-excluded envelope. Rainbow coloring maps sequence position to hue (blue→red, N→C); chain coloring assigns a distinct color per polypeptide.

Q: What are the backbon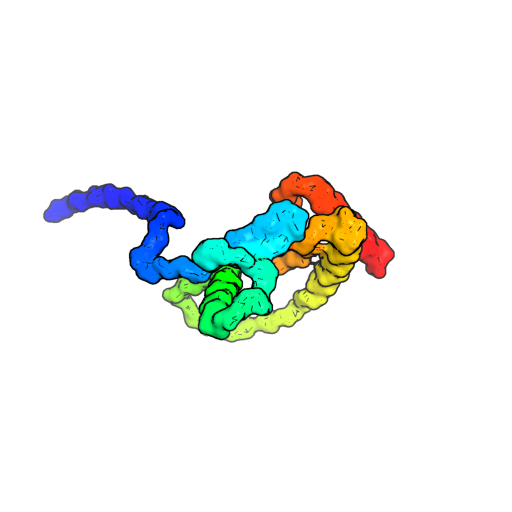e torsion angles?
A: φ (phi) and ψ (psi) are the two rotatable backbone dihedrals per residue: φ is the C(i-1)–N–Cα–C torsion, ψ is the N–Cα–C–N(i+1) torsion, both in degrees on (−180°, 180°]. α-helical residues cluster near (−60°, −45°); β-strand residues near (−120°, +130°). A Ramachandran plot is simply a scatter of (φ, ψ) for every residue.